Protein AF-A0A430Q3S4-F1 (afdb_monomer_lite)

Structure (mmCIF, N/CA/C/O backbone):
data_AF-A0A430Q3S4-F1
#
_entry.id   AF-A0A430Q3S4-F1
#
loop_
_atom_site.group_PDB
_atom_site.id
_atom_site.type_symbol
_atom_site.label_atom_id
_atom_site.label_alt_id
_atom_site.label_comp_id
_atom_site.label_asym_id
_atom_site.label_entity_id
_atom_site.label_seq_id
_atom_site.pdbx_PDB_ins_code
_atom_site.Cartn_x
_atom_site.Cartn_y
_atom_site.Cartn_z
_atom_site.occupancy
_atom_site.B_iso_or_equiv
_atom_site.auth_seq_id
_atom_site.auth_comp_id
_atom_site.auth_asym_id
_atom_site.auth_atom_id
_atom_site.pdbx_PDB_model_num
ATOM 1 N N . ASN A 1 1 ? -16.430 -3.315 -0.227 1.00 46.91 1 ASN A N 1
ATOM 2 C CA . ASN A 1 1 ? -14.957 -3.403 -0.331 1.00 46.91 1 ASN A CA 1
ATOM 3 C C . ASN A 1 1 ? -14.440 -2.055 -0.783 1.00 46.91 1 ASN A C 1
ATOM 5 O O . ASN A 1 1 ? -14.989 -1.536 -1.745 1.00 46.91 1 ASN A O 1
ATOM 9 N N . GLY A 1 2 ? -13.477 -1.470 -0.068 1.00 61.53 2 GLY A N 1
ATOM 10 C CA . GLY A 1 2 ? -12.826 -0.215 -0.458 1.00 61.53 2 GLY A CA 1
ATOM 11 C C . GLY A 1 2 ? -11.379 -0.474 -0.873 1.00 61.53 2 GLY A C 1
ATOM 12 O O . GLY A 1 2 ? -10.686 -1.265 -0.227 1.00 61.53 2 GLY A O 1
ATOM 13 N N . TYR A 1 3 ? -10.934 0.174 -1.946 1.00 69.00 3 TYR A N 1
ATOM 14 C CA . TYR A 1 3 ? -9.552 0.110 -2.416 1.00 69.00 3 TYR A CA 1
ATOM 15 C C . TYR A 1 3 ? -8.910 1.473 -2.218 1.00 69.00 3 TYR A C 1
ATOM 17 O O . TYR A 1 3 ? -9.480 2.479 -2.635 1.00 69.00 3 TYR A O 1
ATOM 25 N N . ILE A 1 4 ? -7.732 1.498 -1.599 1.00 70.56 4 ILE A N 1
ATO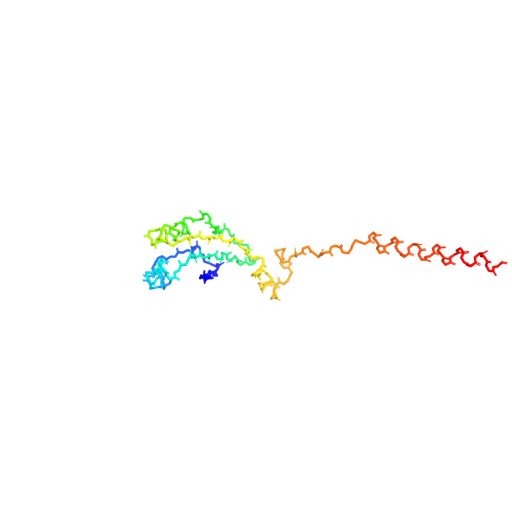M 26 C CA . ILE A 1 4 ? -6.929 2.715 -1.500 1.00 70.56 4 ILE A CA 1
ATOM 27 C C . ILE A 1 4 ? -5.632 2.469 -2.244 1.00 70.56 4 ILE A C 1
ATOM 29 O O . ILE A 1 4 ? -4.915 1.494 -1.993 1.00 70.56 4 ILE A O 1
ATOM 33 N N . LEU A 1 5 ? -5.368 3.369 -3.179 1.00 65.81 5 LEU A N 1
ATOM 34 C CA . LEU A 1 5 ? -4.165 3.372 -3.976 1.00 65.81 5 LEU A CA 1
ATOM 35 C C . LEU A 1 5 ? -3.189 4.378 -3.386 1.00 65.81 5 LEU A C 1
ATOM 37 O O . LEU A 1 5 ? -3.521 5.556 -3.269 1.00 65.81 5 LEU A O 1
ATOM 41 N N . PHE A 1 6 ? -1.977 3.933 -3.075 1.00 60.69 6 PHE A N 1
ATOM 42 C CA . PHE A 1 6 ? -0.894 4.851 -2.769 1.00 60.69 6 PHE A CA 1
ATOM 43 C C . PHE A 1 6 ? 0.214 4.716 -3.809 1.00 60.69 6 PHE A C 1
ATOM 45 O O . PHE A 1 6 ? 0.718 3.622 -4.058 1.00 60.69 6 PHE A O 1
ATOM 52 N N . ASN A 1 7 ? 0.588 5.842 -4.413 1.00 52.09 7 ASN A N 1
ATOM 53 C CA . ASN A 1 7 ? 1.708 5.927 -5.340 1.00 52.09 7 ASN A CA 1
ATOM 54 C C . ASN A 1 7 ? 2.976 6.308 -4.563 1.00 52.09 7 ASN A C 1
ATOM 56 O O . ASN A 1 7 ? 3.037 7.406 -4.003 1.00 52.09 7 ASN A O 1
ATOM 60 N N . TYR A 1 8 ? 3.966 5.413 -4.520 1.00 54.00 8 TYR A N 1
ATOM 61 C CA . TYR A 1 8 ? 5.189 5.623 -3.755 1.00 54.00 8 TYR A CA 1
ATOM 62 C C . TYR A 1 8 ? 6.402 5.956 -4.622 1.00 54.00 8 TYR A C 1
ATOM 64 O O . TYR A 1 8 ? 7.141 5.088 -5.084 1.00 54.00 8 TYR A O 1
ATOM 72 N N . SER A 1 9 ? 6.632 7.267 -4.718 1.00 50.50 9 SER A N 1
ATOM 73 C CA . SER A 1 9 ? 7.935 7.901 -4.971 1.00 50.50 9 SER A CA 1
ATOM 74 C C . SER A 1 9 ? 8.413 8.745 -3.767 1.00 50.50 9 SER A C 1
ATOM 76 O O . SER A 1 9 ? 9.315 9.559 -3.914 1.00 50.50 9 SER A O 1
ATOM 78 N N . ILE A 1 10 ? 7.797 8.614 -2.578 1.00 52.25 10 ILE A N 1
ATOM 79 C CA . ILE A 1 10 ? 8.061 9.445 -1.377 1.00 52.25 10 ILE A CA 1
ATOM 80 C C . ILE A 1 10 ? 8.334 8.546 -0.158 1.00 52.25 10 ILE A C 1
ATOM 82 O O . ILE A 1 10 ? 7.723 7.502 -0.021 1.00 52.25 10 ILE A O 1
ATOM 86 N N . CYS A 1 11 ? 9.202 8.939 0.776 1.00 61.19 11 CYS A N 1
ATOM 87 C CA . CYS A 1 11 ? 9.708 8.074 1.854 1.00 61.19 11 CYS A CA 1
ATOM 88 C C . CYS A 1 11 ? 8.684 7.437 2.836 1.00 61.19 11 CYS A C 1
ATOM 90 O O . CYS A 1 11 ? 9.101 6.601 3.629 1.00 61.19 11 CYS A O 1
ATOM 92 N N . ILE A 1 12 ? 7.388 7.796 2.867 1.00 73.38 12 ILE A N 1
ATOM 93 C CA . ILE A 1 12 ? 6.460 7.351 3.938 1.00 73.38 12 ILE A CA 1
ATOM 94 C C . ILE A 1 12 ? 5.091 6.882 3.414 1.00 73.38 12 ILE A C 1
ATOM 96 O O . ILE A 1 12 ? 4.285 7.728 3.034 1.00 73.38 12 ILE A O 1
ATOM 100 N N . ALA A 1 13 ? 4.834 5.567 3.569 1.00 81.12 13 ALA A N 1
ATOM 101 C CA . ALA A 1 13 ? 3.619 4.743 3.364 1.00 81.12 13 ALA A CA 1
ATOM 102 C C . ALA A 1 13 ? 2.226 5.356 3.615 1.00 81.12 13 ALA A C 1
ATOM 104 O O . ALA A 1 13 ? 1.235 5.176 2.897 1.00 81.12 13 ALA A O 1
ATOM 105 N N . PHE A 1 14 ? 2.153 6.070 4.722 1.00 87.50 14 PHE A N 1
ATOM 106 C CA . PHE A 1 14 ? 0.943 6.656 5.254 1.00 87.50 14 PHE A CA 1
ATOM 107 C C . PHE A 1 14 ? 1.354 7.805 6.162 1.00 87.50 14 PHE A C 1
ATOM 109 O O . PHE A 1 14 ? 2.216 7.651 7.025 1.00 87.50 14 PHE A O 1
ATOM 116 N N . TYR A 1 15 ? 0.724 8.963 5.983 1.00 88.44 15 TYR A N 1
ATOM 117 C CA . TYR A 1 15 ? 0.968 10.115 6.835 1.00 88.44 15 TYR A CA 1
ATOM 118 C C . TYR A 1 15 ? -0.358 10.680 7.323 1.00 88.44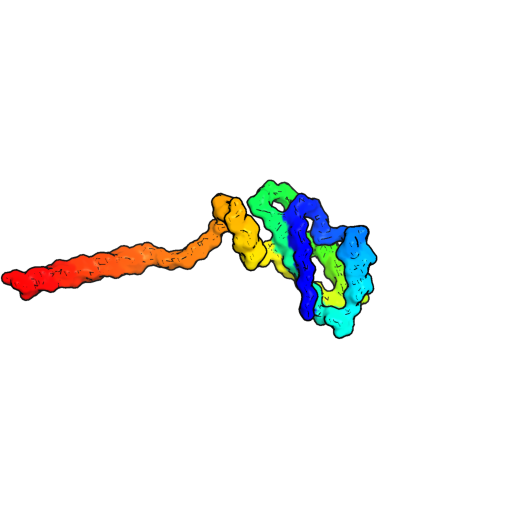 15 TYR A C 1
ATOM 120 O O . TYR A 1 15 ? -1.154 11.191 6.534 1.00 88.44 15 TYR A O 1
ATOM 128 N N . ALA A 1 16 ? -0.587 10.584 8.634 1.00 86.56 16 ALA A N 1
ATOM 129 C CA . ALA A 1 16 ? -1.872 10.890 9.262 1.00 86.56 16 ALA A CA 1
ATOM 130 C C . ALA A 1 16 ? -2.352 12.334 9.027 1.00 86.56 16 ALA A C 1
ATOM 132 O O . ALA A 1 16 ? -3.546 12.598 9.096 1.00 86.56 16 ALA A O 1
ATOM 133 N N . VAL A 1 17 ? -1.436 13.262 8.735 1.00 90.44 17 VAL A N 1
ATOM 134 C CA . VAL A 1 17 ? -1.746 14.684 8.520 1.00 90.44 17 VAL A CA 1
ATOM 135 C C . VAL A 1 17 ? -2.231 14.970 7.089 1.00 90.44 17 VAL A C 1
ATOM 137 O O . VAL A 1 17 ? -2.849 16.008 6.851 1.00 90.44 17 VAL A O 1
ATOM 140 N N . ARG A 1 18 ? -1.996 14.066 6.123 1.00 88.69 18 ARG A N 1
ATOM 141 C CA . ARG A 1 18 ? -2.480 14.225 4.735 1.00 88.69 18 ARG A CA 1
ATOM 142 C C . ARG A 1 18 ? -3.978 13.958 4.631 1.00 88.69 18 ARG A C 1
ATOM 144 O O . ARG A 1 18 ? -4.553 13.330 5.511 1.00 88.69 18 ARG A O 1
ATOM 151 N N . THR A 1 19 ? -4.584 14.380 3.520 1.00 91.19 19 THR A N 1
ATOM 152 C CA . THR A 1 19 ? -6.027 14.276 3.236 1.00 91.19 19 THR A CA 1
ATOM 153 C C . THR A 1 19 ? -6.617 12.920 3.604 1.00 91.19 19 THR A C 1
ATOM 155 O O . THR A 1 19 ? -7.568 12.875 4.380 1.00 91.19 19 THR A O 1
ATOM 158 N N . PHE A 1 20 ? -5.999 11.823 3.153 1.00 90.50 20 PHE A N 1
ATOM 159 C CA . PHE A 1 20 ? -6.474 10.487 3.495 1.00 90.50 20 PHE A CA 1
ATOM 160 C C . PHE A 1 20 ? -6.504 10.258 5.015 1.00 90.50 20 PHE A C 1
ATOM 162 O O . PHE A 1 20 ? -7.528 9.875 5.560 1.00 90.50 20 PHE A O 1
ATOM 169 N N . GLY A 1 21 ? -5.411 10.539 5.728 1.00 90.56 21 GLY A N 1
ATOM 170 C CA . GLY A 1 21 ? -5.335 10.315 7.174 1.00 90.56 21 GLY A CA 1
ATOM 171 C C . GLY A 1 21 ? -6.181 11.279 8.013 1.00 90.56 21 GLY A C 1
ATOM 172 O O . GLY A 1 21 ? -6.718 10.871 9.041 1.00 90.56 21 GLY A O 1
ATOM 173 N N . LYS A 1 22 ? -6.303 12.539 7.579 1.00 92.38 22 LYS A N 1
ATOM 174 C CA . LYS A 1 22 ? -6.940 13.622 8.339 1.00 92.38 22 LYS A CA 1
ATOM 175 C C . LYS A 1 22 ? -8.438 13.744 8.069 1.00 92.38 22 LYS A C 1
ATOM 177 O O . LYS A 1 22 ? -9.180 14.084 8.982 1.00 92.38 22 LYS A O 1
ATOM 182 N N . ILE A 1 23 ? -8.862 13.523 6.826 1.00 92.62 23 ILE A N 1
ATOM 183 C CA . ILE A 1 23 ? -10.225 13.811 6.363 1.00 92.62 23 ILE A CA 1
ATOM 184 C C . ILE A 1 23 ? -10.958 12.527 5.988 1.00 92.62 23 ILE A C 1
ATOM 186 O O . ILE A 1 23 ? -12.058 12.302 6.473 1.00 92.62 23 ILE A O 1
ATOM 190 N N . GLU A 1 24 ? -10.368 11.665 5.160 1.00 90.38 24 GLU A N 1
ATOM 191 C CA . GLU A 1 24 ? -11.089 10.506 4.608 1.00 90.38 24 GLU A CA 1
ATOM 192 C C . GLU A 1 24 ? -11.181 9.346 5.606 1.00 90.38 24 GLU A C 1
ATOM 194 O O . GLU A 1 24 ? -12.254 8.784 5.811 1.00 90.38 24 GLU A O 1
ATOM 199 N N . LEU A 1 25 ? -10.069 9.011 6.266 1.00 90.12 25 LEU A N 1
ATOM 200 C CA . LEU A 1 25 ? -9.955 7.888 7.196 1.00 90.12 25 LEU A CA 1
ATOM 201 C C . LEU A 1 25 ? -10.943 7.986 8.376 1.00 90.12 25 LEU A C 1
ATOM 203 O O . LEU A 1 25 ? -11.590 6.977 8.649 1.00 90.12 25 LEU A O 1
ATOM 207 N N . PRO A 1 26 ? -11.146 9.147 9.039 1.00 89.69 26 PRO A N 1
ATOM 208 C CA . PRO A 1 26 ? -12.148 9.275 10.106 1.00 89.69 26 PRO A CA 1
ATOM 209 C C . PRO A 1 26 ? -13.602 9.134 9.636 1.00 89.69 26 PRO A C 1
ATOM 211 O O . PRO A 1 26 ? -14.480 8.843 10.443 1.00 89.69 26 PRO A O 1
ATOM 214 N N . LEU A 1 27 ? -13.876 9.352 8.345 1.00 89.06 27 LEU A N 1
ATOM 215 C CA . LEU A 1 27 ? -15.218 9.215 7.771 1.00 89.06 27 LEU A CA 1
ATOM 216 C C . LEU A 1 27 ? -15.552 7.759 7.411 1.00 89.06 27 LEU A C 1
ATOM 218 O O . LEU A 1 27 ? -16.711 7.440 7.120 1.00 89.06 27 LEU A O 1
ATOM 222 N N . LEU A 1 28 ? -14.563 6.861 7.448 1.00 86.19 28 LEU A N 1
ATOM 223 C CA . LEU A 1 28 ? -14.783 5.432 7.274 1.00 86.19 28 LEU A CA 1
ATOM 224 C C . LEU A 1 28 ? -15.432 4.858 8.536 1.00 86.19 28 LEU A C 1
ATOM 226 O O . LEU A 1 28 ? -14.881 4.920 9.628 1.00 86.19 28 LEU A O 1
ATOM 230 N N . SER A 1 29 ? -16.602 4.243 8.381 1.00 76.12 29 SER A N 1
ATOM 231 C CA . SER A 1 29 ? -17.291 3.561 9.480 1.00 76.12 29 SER A CA 1
ATOM 232 C C . SER A 1 29 ? -17.349 2.055 9.227 1.00 76.12 29 SER A C 1
ATOM 234 O O . SER A 1 29 ? -17.846 1.646 8.171 1.00 76.12 29 SER A O 1
ATOM 236 N N . GLY A 1 30 ? -16.956 1.252 10.222 1.00 65.25 30 GLY A N 1
ATOM 237 C CA . GLY A 1 30 ? -17.010 -0.219 10.215 1.00 65.25 30 GLY A CA 1
ATOM 238 C C . GLY A 1 30 ? -18.268 -0.851 9.593 1.00 65.25 30 GLY A C 1
ATOM 239 O O . GLY A 1 30 ? -18.121 -1.678 8.696 1.00 65.25 30 GLY A O 1
ATOM 240 N N . PRO A 1 31 ? -19.508 -0.434 9.930 1.00 73.44 31 PRO A N 1
ATOM 241 C CA . PRO A 1 31 ? -20.708 -1.067 9.364 1.00 73.44 31 PRO A CA 1
ATOM 242 C C . PRO A 1 31 ? -20.885 -0.849 7.851 1.00 73.44 31 PRO A C 1
ATOM 244 O O . PRO A 1 31 ? -21.579 -1.622 7.194 1.00 73.44 31 PRO A O 1
ATOM 247 N N . ARG A 1 32 ? -20.247 0.177 7.273 1.00 80.38 32 ARG A N 1
ATOM 248 C CA . ARG A 1 32 ? -20.286 0.465 5.826 1.00 80.38 32 ARG A CA 1
ATOM 249 C C . ARG A 1 32 ? -19.061 -0.078 5.086 1.00 80.38 32 ARG A C 1
ATOM 251 O O . ARG A 1 32 ? -19.123 -0.314 3.880 1.00 80.38 32 ARG A O 1
ATOM 258 N N . VAL A 1 33 ? -17.953 -0.306 5.792 1.00 87.75 33 VAL A N 1
ATOM 259 C CA . VAL A 1 33 ? -16.664 -0.698 5.211 1.00 87.75 33 VAL A CA 1
ATOM 260 C C . VAL A 1 33 ? -16.231 -2.056 5.758 1.00 87.75 33 VAL A C 1
ATOM 262 O O . VAL A 1 33 ? -15.658 -2.156 6.833 1.00 87.75 33 VAL A O 1
ATOM 265 N N . ARG A 1 34 ? -16.458 -3.111 4.965 1.00 88.44 34 ARG A N 1
ATOM 266 C CA . ARG A 1 34 ? -16.135 -4.500 5.347 1.00 88.44 34 ARG A CA 1
ATOM 267 C C . ARG A 1 34 ? -14.639 -4.801 5.460 1.00 88.44 34 ARG A C 1
ATOM 269 O O . ARG A 1 34 ? -14.262 -5.694 6.202 1.00 88.44 34 ARG A O 1
ATOM 276 N N . GLN A 1 35 ? -13.810 -4.122 4.670 1.00 92.31 35 GLN A N 1
ATOM 277 C CA . GLN A 1 35 ? -12.356 -4.275 4.647 1.00 92.31 35 GLN A CA 1
ATOM 278 C C . GLN A 1 35 ? -11.747 -3.136 3.829 1.00 92.31 35 GLN A C 1
ATOM 280 O O . GLN A 1 35 ? -12.312 -2.728 2.803 1.00 92.31 35 GLN A O 1
ATOM 285 N N . ILE A 1 36 ? -10.570 -2.687 4.250 1.00 93.25 36 ILE A N 1
ATOM 286 C CA . ILE A 1 36 ? -9.693 -1.811 3.483 1.00 93.25 36 ILE A CA 1
ATOM 287 C C . ILE A 1 36 ? -8.500 -2.616 2.978 1.00 93.25 36 ILE A C 1
ATOM 289 O O . ILE A 1 36 ? -7.789 -3.248 3.758 1.00 93.25 36 ILE A O 1
ATOM 293 N N . THR A 1 37 ? -8.290 -2.585 1.659 1.00 95.06 37 THR A N 1
ATOM 294 C CA . THR A 1 37 ? -7.098 -3.157 1.022 1.00 95.06 37 THR A CA 1
ATOM 295 C C . THR A 1 37 ? -6.205 -2.042 0.493 1.00 95.06 37 THR A C 1
ATOM 297 O O . THR A 1 37 ? -6.613 -1.282 -0.388 1.00 95.06 37 THR A O 1
ATOM 300 N N . VAL A 1 38 ? -4.983 -1.976 1.013 1.00 93.75 38 VAL A N 1
ATOM 301 C CA . VAL A 1 38 ? -3.907 -1.117 0.525 1.00 93.75 38 VAL A CA 1
ATOM 302 C C . VAL A 1 38 ? -3.100 -1.863 -0.523 1.00 93.75 38 VAL A C 1
ATOM 304 O O . VAL A 1 38 ? -2.649 -2.984 -0.297 1.00 93.75 38 VAL A O 1
ATOM 307 N N . LYS A 1 39 ? -2.916 -1.229 -1.677 1.00 92.50 39 LYS A N 1
ATOM 308 C CA . LYS A 1 39 ? -2.017 -1.698 -2.731 1.00 92.50 39 LYS A CA 1
ATOM 309 C C . LYS A 1 39 ? -0.798 -0.784 -2.745 1.00 92.50 39 LYS A C 1
ATOM 311 O O . LYS A 1 39 ? -0.918 0.368 -3.164 1.00 92.50 39 LYS A O 1
ATOM 316 N N . LEU A 1 40 ? 0.328 -1.273 -2.227 1.00 90.69 40 LEU A N 1
ATOM 317 C CA . LEU A 1 40 ? 1.569 -0.511 -2.147 1.00 90.69 40 LEU A CA 1
ATOM 318 C C . LEU A 1 40 ? 2.326 -0.644 -3.468 1.00 90.69 40 LEU A C 1
ATOM 320 O O . LEU A 1 40 ? 2.740 -1.741 -3.834 1.00 90.69 40 LEU A O 1
ATOM 324 N N . ILE A 1 41 ? 2.461 0.462 -4.199 1.00 89.00 41 ILE A N 1
ATOM 325 C CA . ILE A 1 41 ? 3.066 0.475 -5.534 1.00 89.00 41 ILE A CA 1
ATOM 326 C C . ILE A 1 41 ? 4.377 1.236 -5.487 1.00 89.00 41 ILE A C 1
ATOM 328 O O . ILE A 1 41 ? 4.385 2.446 -5.247 1.00 89.00 41 ILE A O 1
ATOM 332 N N . HIS A 1 42 ? 5.465 0.542 -5.790 1.00 87.50 42 HIS A N 1
ATOM 333 C CA . HIS A 1 42 ? 6.782 1.144 -5.920 1.00 87.50 42 HIS A CA 1
ATOM 334 C C . HIS A 1 42 ? 7.042 1.579 -7.352 1.00 87.50 42 HIS A C 1
ATOM 336 O O . HIS A 1 42 ? 6.675 0.890 -8.303 1.00 87.50 42 HIS A O 1
ATOM 342 N N . SER A 1 43 ? 7.738 2.700 -7.515 1.00 85.19 43 SER A N 1
ATOM 343 C CA . SER A 1 43 ? 8.320 3.062 -8.806 1.00 85.19 43 SER A CA 1
ATOM 344 C C . SER A 1 43 ? 9.211 1.939 -9.367 1.00 85.19 43 SER A C 1
ATOM 346 O O . SER A 1 43 ? 9.778 1.119 -8.636 1.00 85.19 43 SER A O 1
ATOM 348 N N . LEU A 1 44 ? 9.356 1.932 -10.693 1.00 85.44 44 LEU A N 1
ATOM 349 C CA . LEU A 1 44 ? 10.294 1.070 -11.416 1.00 85.44 44 LEU A CA 1
ATOM 350 C C . LEU A 1 44 ? 11.755 1.536 -11.285 1.00 85.44 44 LEU A C 1
ATOM 352 O O . LEU A 1 44 ? 12.654 0.873 -11.800 1.00 85.44 44 LEU A O 1
ATOM 356 N N . GLU A 1 45 ? 11.990 2.679 -10.644 1.00 81.81 45 GLU A N 1
ATOM 357 C CA . GLU A 1 45 ? 13.320 3.165 -10.281 1.00 81.81 45 GLU A CA 1
ATOM 358 C C . GLU A 1 45 ? 13.822 2.500 -8.993 1.00 81.81 45 GLU A C 1
ATOM 360 O O . GLU A 1 45 ? 13.047 2.139 -8.100 1.00 81.81 45 GLU A O 1
ATOM 365 N N . ASP A 1 46 ? 15.139 2.326 -8.904 1.00 65.19 46 ASP A N 1
ATOM 366 C CA . ASP A 1 46 ? 15.777 1.744 -7.732 1.00 65.19 46 ASP A CA 1
ATOM 367 C C . ASP A 1 46 ? 16.044 2.838 -6.700 1.00 65.19 46 ASP A C 1
ATOM 369 O O . ASP A 1 46 ? 16.960 3.646 -6.831 1.00 65.19 46 ASP A O 1
ATOM 373 N N . PHE A 1 47 ? 15.205 2.862 -5.668 1.00 67.31 47 PHE A N 1
ATOM 374 C CA . PHE A 1 47 ? 15.381 3.724 -4.508 1.00 67.31 47 PHE A CA 1
ATOM 375 C C . PHE A 1 47 ? 16.018 2.950 -3.357 1.00 67.31 47 PHE A C 1
ATOM 377 O O . PHE A 1 47 ? 15.647 1.810 -3.075 1.00 67.31 47 PHE A O 1
ATOM 384 N N . THR A 1 48 ? 16.937 3.606 -2.650 1.00 66.19 48 THR A N 1
ATOM 385 C CA . THR A 1 48 ? 17.621 3.088 -1.454 1.00 66.19 48 THR A CA 1
ATOM 386 C C . THR A 1 48 ? 16.679 2.877 -0.273 1.00 66.19 48 THR A C 1
ATOM 388 O O . THR A 1 48 ? 16.969 2.068 0.602 1.00 66.19 48 THR A O 1
ATOM 391 N N . TYR A 1 49 ? 15.549 3.588 -0.238 1.00 69.06 49 TYR A N 1
ATOM 392 C CA . TYR A 1 49 ? 14.554 3.460 0.819 1.00 69.06 49 TYR A CA 1
ATOM 393 C C . TYR A 1 49 ? 13.214 3.025 0.238 1.00 69.06 49 TYR A C 1
ATOM 395 O O . TYR A 1 49 ? 12.549 3.780 -0.474 1.00 69.06 49 TYR A O 1
ATOM 403 N N . ARG A 1 50 ? 12.823 1.790 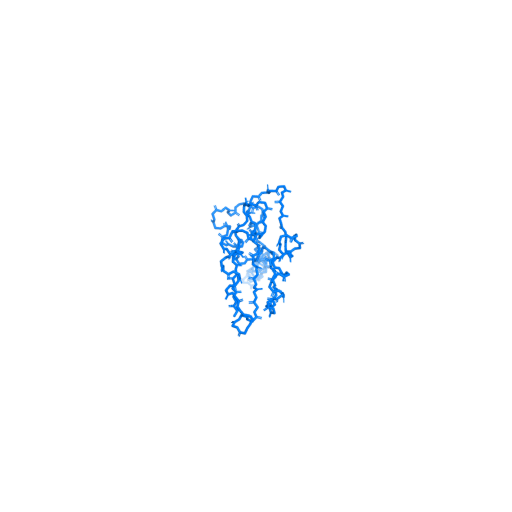0.553 1.00 79.94 50 ARG A N 1
ATOM 404 C CA . ARG A 1 50 ? 11.587 1.170 0.086 1.00 79.94 50 ARG A CA 1
ATOM 405 C C . ARG A 1 50 ? 10.734 0.810 1.292 1.00 79.94 50 ARG A C 1
ATOM 407 O O . ARG A 1 50 ? 11.162 0.038 2.145 1.00 79.94 50 ARG A O 1
ATOM 414 N N . GLN A 1 51 ? 9.547 1.400 1.370 1.00 85.69 51 GLN A N 1
ATOM 415 C CA . GLN A 1 51 ? 8.536 0.950 2.320 1.00 85.69 51 GLN A CA 1
ATOM 416 C C . GLN A 1 51 ? 8.014 -0.419 1.859 1.00 85.69 51 GLN A C 1
ATOM 418 O O . GLN A 1 51 ? 8.095 -0.771 0.694 1.00 85.69 51 GLN A O 1
ATOM 423 N N . THR A 1 52 ? 7.489 -1.206 2.771 1.00 90.56 52 THR A N 1
ATOM 424 C CA . THR A 1 52 ? 6.825 -2.487 2.507 1.00 90.56 52 THR A CA 1
ATOM 425 C C . THR A 1 52 ? 5.520 -2.486 3.279 1.00 90.56 52 THR A C 1
ATOM 427 O O . THR A 1 52 ? 5.325 -1.633 4.153 1.00 90.56 52 THR A O 1
ATOM 430 N N . CYS A 1 53 ? 4.641 -3.452 3.038 1.00 92.50 53 CYS A N 1
ATOM 431 C CA . CYS A 1 53 ? 3.438 -3.634 3.850 1.00 92.50 53 CYS A CA 1
ATOM 432 C C . CYS A 1 53 ? 3.717 -3.763 5.359 1.00 92.50 53 CYS A C 1
ATOM 434 O O . CYS A 1 53 ? 2.841 -3.475 6.174 1.00 92.50 53 CYS A O 1
ATOM 436 N N . GLU A 1 54 ? 4.940 -4.139 5.735 1.00 93.50 54 GLU A N 1
ATOM 437 C CA . GLU A 1 54 ? 5.396 -4.267 7.122 1.00 93.50 54 GLU A CA 1
ATOM 438 C C . GLU A 1 54 ? 5.987 -2.971 7.693 1.00 93.50 54 GLU A C 1
ATOM 440 O O . GLU A 1 54 ? 6.303 -2.901 8.880 1.00 93.50 54 GLU A O 1
ATOM 445 N N . SER A 1 55 ? 6.129 -1.922 6.881 1.00 92.50 55 SER A N 1
ATOM 446 C CA . SER A 1 55 ? 6.672 -0.643 7.328 1.00 92.50 55 SER A CA 1
ATOM 447 C C . SER A 1 55 ? 5.798 0.019 8.387 1.00 92.50 55 SER A C 1
ATOM 449 O O . SER A 1 55 ? 4.569 0.011 8.316 1.00 92.50 55 SER A O 1
ATOM 451 N N . TRP A 1 56 ? 6.455 0.680 9.342 1.00 92.75 56 TRP A N 1
ATOM 452 C CA . TRP A 1 56 ? 5.815 1.302 10.503 1.00 92.75 56 TRP A CA 1
ATOM 453 C C . TRP A 1 56 ? 4.631 2.208 10.150 1.00 92.75 56 TRP A C 1
ATOM 455 O O . TRP A 1 56 ? 3.599 2.174 10.812 1.00 92.75 56 TRP A O 1
ATOM 465 N N . SER A 1 57 ? 4.740 2.997 9.082 1.00 92.31 57 SER A N 1
ATOM 466 C CA . SER A 1 57 ? 3.662 3.897 8.662 1.00 92.31 57 SER A CA 1
ATOM 467 C C . SER A 1 57 ? 2.386 3.137 8.253 1.00 92.31 57 SER A C 1
ATOM 469 O O . SER A 1 57 ? 1.283 3.553 8.602 1.00 92.31 57 SER A O 1
ATOM 471 N N . LEU A 1 58 ? 2.506 1.980 7.593 1.00 93.88 58 LEU A N 1
ATOM 472 C CA . LEU A 1 58 ? 1.363 1.134 7.244 1.00 93.88 58 LEU A CA 1
ATOM 473 C C . LEU A 1 58 ? 0.835 0.356 8.450 1.00 93.88 58 LEU A C 1
ATOM 475 O O . LEU A 1 58 ? -0.376 0.173 8.561 1.00 93.88 58 LEU A O 1
ATOM 479 N N . GLN A 1 59 ? 1.697 0.006 9.407 1.00 95.38 59 GLN A N 1
ATOM 480 C CA . GLN A 1 59 ? 1.248 -0.508 10.704 1.00 95.38 59 GLN A CA 1
ATOM 481 C C . GLN A 1 59 ? 0.428 0.542 11.473 1.00 95.38 59 GLN A C 1
ATOM 483 O O . GLN A 1 59 ? -0.598 0.212 12.067 1.00 95.38 59 GLN A O 1
ATOM 488 N N . GLN A 1 60 ? 0.800 1.827 11.415 1.00 95.00 60 GLN A N 1
ATOM 489 C CA . GLN A 1 60 ? -0.021 2.893 12.002 1.00 95.00 60 GLN A CA 1
ATOM 490 C C . GLN A 1 60 ? -1.407 2.983 11.361 1.00 95.00 60 GLN A C 1
ATOM 492 O O . GLN A 1 60 ? -2.401 3.175 12.066 1.00 95.00 60 GLN A O 1
ATOM 497 N N . LEU A 1 61 ? -1.483 2.854 10.034 1.00 94.12 61 LEU A N 1
ATOM 498 C CA . LEU A 1 61 ? -2.759 2.816 9.325 1.00 94.12 61 LEU A CA 1
ATOM 499 C C . LEU A 1 61 ? -3.589 1.601 9.753 1.00 94.12 61 LEU A C 1
ATOM 501 O O . LEU A 1 61 ? -4.768 1.755 10.074 1.00 94.12 61 LEU A O 1
ATOM 505 N N . ALA A 1 62 ? -2.972 0.419 9.814 1.00 95.38 62 ALA A N 1
ATOM 506 C CA . ALA A 1 62 ? -3.621 -0.804 10.272 1.00 95.38 62 ALA A CA 1
ATOM 507 C C . ALA A 1 62 ? -4.216 -0.628 11.676 1.00 95.38 62 ALA A C 1
ATOM 509 O O . ALA A 1 62 ? -5.382 -0.949 11.890 1.00 95.38 62 ALA A O 1
ATOM 510 N N . ASN A 1 63 ? -3.468 -0.019 12.599 1.00 95.00 63 ASN A N 1
ATOM 511 C CA . ASN A 1 63 ? -3.931 0.246 13.962 1.00 95.00 63 ASN A CA 1
ATOM 512 C C . ASN A 1 63 ? -5.144 1.190 14.000 1.00 95.00 63 ASN A C 1
ATOM 514 O O . ASN A 1 63 ? -6.100 0.926 14.727 1.00 95.00 63 ASN A O 1
ATOM 518 N N . LYS A 1 64 ? -5.146 2.259 13.191 1.00 92.81 64 LYS A N 1
ATOM 519 C CA . LYS A 1 64 ? -6.279 3.203 13.096 1.00 92.81 64 LYS A CA 1
ATOM 520 C C . LYS A 1 64 ? -7.537 2.573 12.489 1.00 92.81 64 LYS A C 1
ATOM 522 O O . LYS A 1 64 ? -8.658 2.902 12.877 1.00 92.81 64 LYS A O 1
ATOM 527 N N . LEU A 1 65 ? -7.365 1.681 11.519 1.00 93.25 65 LEU A N 1
ATOM 528 C CA . LEU A 1 65 ? -8.477 0.935 10.929 1.00 93.25 65 LEU A CA 1
ATOM 529 C C . LEU A 1 65 ? -9.017 -0.106 11.913 1.00 93.25 65 LEU A C 1
ATOM 531 O O . LEU A 1 65 ? -10.230 -0.205 12.089 1.00 93.25 65 LEU A O 1
ATOM 535 N N . ASN A 1 66 ? -8.126 -0.797 12.627 1.00 92.88 66 ASN A N 1
ATOM 536 C CA . ASN A 1 66 ? -8.495 -1.787 13.631 1.00 92.88 66 ASN A CA 1
ATOM 537 C C . ASN A 1 66 ? -9.259 -1.158 14.808 1.00 92.88 66 ASN A C 1
ATOM 539 O O . ASN A 1 66 ? -10.286 -1.690 15.215 1.00 92.88 66 ASN A O 1
ATOM 543 N N . SER A 1 67 ? -8.853 0.029 15.286 1.00 91.62 67 SER A N 1
ATOM 544 C CA . SER A 1 67 ? -9.614 0.768 16.314 1.00 91.62 67 SER A CA 1
ATOM 545 C C . SER A 1 67 ? -11.024 1.160 15.857 1.00 91.62 67 SER A C 1
ATOM 547 O O . SER A 1 67 ? -11.896 1.421 16.679 1.00 91.62 67 SER A O 1
ATOM 549 N N . SER A 1 68 ? -11.253 1.191 14.543 1.00 89.62 68 SER A N 1
ATOM 550 C CA . SER A 1 68 ? -12.548 1.480 13.919 1.00 89.62 68 SER A CA 1
ATOM 551 C C . SER A 1 68 ? -13.299 0.207 13.500 1.00 89.62 68 SER A C 1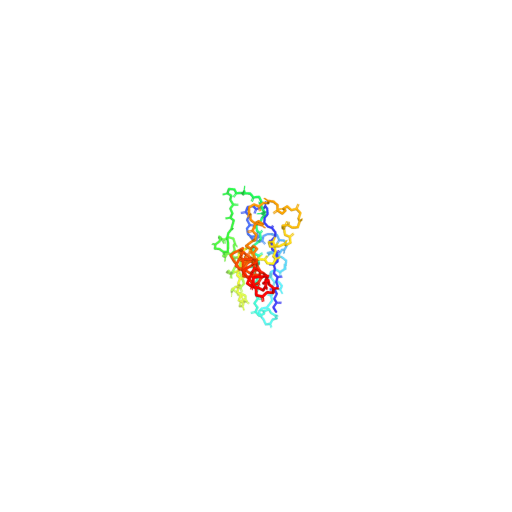
ATOM 553 O O . SER A 1 68 ? -14.309 0.299 12.801 1.00 89.62 68 SER A O 1
ATOM 555 N N . HIS A 1 69 ? -12.821 -0.973 13.919 1.00 91.69 69 HIS A N 1
ATOM 556 C CA . HIS A 1 69 ? -13.345 -2.295 13.551 1.00 91.69 69 HIS A CA 1
ATOM 557 C C . HIS A 1 69 ? -13.375 -2.542 12.035 1.00 91.69 69 HIS A C 1
ATOM 559 O O . HIS A 1 69 ? -14.252 -3.236 11.520 1.00 91.69 69 HIS A O 1
ATOM 565 N N . ILE A 1 70 ? -12.422 -1.960 11.303 1.00 93.06 70 ILE A N 1
ATOM 566 C CA . ILE A 1 70 ? -12.271 -2.146 9.862 1.00 93.06 70 ILE A CA 1
ATOM 567 C C . ILE A 1 70 ? -11.080 -3.082 9.617 1.00 93.06 70 ILE A C 1
ATOM 569 O O . ILE A 1 70 ? -9.941 -2.702 9.898 1.00 93.06 70 ILE A O 1
ATOM 573 N N . PRO A 1 71 ? -11.301 -4.282 9.054 1.00 93.69 71 PRO A N 1
ATOM 574 C CA . PRO A 1 71 ? -10.221 -5.180 8.670 1.00 93.69 71 PRO A CA 1
ATOM 575 C C . PRO A 1 71 ? -9.256 -4.530 7.674 1.00 93.69 71 PRO A C 1
ATOM 577 O O . PRO A 1 71 ? -9.677 -3.889 6.705 1.00 93.69 71 PRO A O 1
ATOM 580 N N . PHE A 1 72 ? -7.960 -4.742 7.886 1.00 94.56 72 PHE A N 1
ATOM 581 C CA . PHE A 1 72 ? -6.886 -4.223 7.043 1.00 94.56 72 PHE A CA 1
ATOM 582 C C . PHE A 1 72 ? -6.211 -5.350 6.259 1.00 94.56 72 PHE A C 1
ATOM 584 O O . PHE A 1 72 ? -5.941 -6.423 6.793 1.00 94.56 72 PHE A O 1
ATOM 591 N N . ARG A 1 73 ? -5.919 -5.098 4.983 1.00 95.88 73 ARG A N 1
ATOM 592 C CA . ARG A 1 73 ? -5.067 -5.939 4.138 1.00 95.88 73 ARG A CA 1
ATOM 593 C C . ARG A 1 73 ? -4.107 -5.051 3.365 1.00 95.88 73 ARG A C 1
ATOM 595 O O . ARG A 1 73 ? -4.511 -4.001 2.877 1.00 95.88 73 ARG A O 1
ATOM 602 N N . CYS A 1 74 ? -2.871 -5.497 3.199 1.00 94.94 74 CYS A N 1
ATOM 603 C CA . CYS A 1 74 ? -1.886 -4.834 2.356 1.00 94.94 74 CYS A CA 1
ATOM 604 C C . CYS A 1 74 ? -1.340 -5.811 1.308 1.00 94.94 74 CYS A C 1
ATOM 606 O O . CYS A 1 74 ? -1.245 -7.010 1.569 1.00 94.94 74 CYS A O 1
ATOM 608 N N . ILE A 1 75 ? -1.060 -5.307 0.108 1.00 94.81 75 ILE A N 1
ATOM 609 C CA . ILE A 1 75 ? -0.475 -6.053 -1.007 1.00 94.81 75 ILE A CA 1
ATOM 610 C C . ILE A 1 75 ? 0.697 -5.234 -1.547 1.00 94.81 75 ILE A C 1
ATOM 612 O O . ILE A 1 75 ? 0.484 -4.120 -2.030 1.00 94.81 75 ILE A O 1
ATOM 616 N N . ASP A 1 76 ? 1.900 -5.800 -1.475 1.00 91.25 76 ASP A N 1
ATOM 617 C CA . ASP A 1 76 ? 3.121 -5.221 -2.039 1.00 91.25 76 ASP A CA 1
ATOM 618 C C . ASP A 1 76 ? 3.219 -5.507 -3.543 1.00 91.25 76 ASP A C 1
ATOM 620 O O . ASP A 1 76 ? 3.091 -6.650 -3.981 1.00 91.25 76 ASP A O 1
ATOM 624 N N . ASP A 1 77 ? 3.433 -4.451 -4.331 1.00 88.75 77 ASP A N 1
ATOM 625 C CA . ASP A 1 77 ? 3.577 -4.447 -5.794 1.00 88.75 77 ASP A CA 1
ATOM 626 C C . ASP A 1 77 ? 2.645 -5.402 -6.547 1.00 88.75 77 ASP A C 1
ATOM 628 O O . ASP A 1 77 ? 3.123 -6.295 -7.266 1.00 88.75 77 ASP A O 1
ATOM 632 N N . PRO A 1 78 ? 1.321 -5.195 -6.423 1.00 90.75 78 PRO A N 1
ATOM 633 C CA . PRO A 1 78 ? 0.339 -5.991 -7.134 1.00 90.75 78 PRO A CA 1
ATOM 634 C C . PRO A 1 78 ? 0.646 -6.036 -8.633 1.00 90.75 78 PRO A C 1
ATOM 636 O O . PRO A 1 78 ? 0.898 -5.007 -9.273 1.00 90.75 78 PRO A O 1
ATOM 639 N N . LEU A 1 79 ? 0.622 -7.247 -9.191 1.00 89.12 79 LEU A N 1
ATOM 640 C CA . LEU A 1 79 ? 1.050 -7.524 -10.560 1.00 89.12 79 LEU A CA 1
ATOM 641 C C . LEU A 1 79 ? 0.279 -6.682 -11.586 1.00 89.12 79 LEU A C 1
ATOM 643 O O . LEU A 1 79 ? 0.860 -6.235 -12.576 1.00 89.12 79 LEU A O 1
ATOM 647 N N . GLU A 1 80 ? -1.004 -6.417 -11.340 1.00 87.75 80 GLU A N 1
ATOM 648 C CA . GLU A 1 80 ? -1.842 -5.601 -12.215 1.00 87.75 80 GLU A CA 1
ATOM 649 C C . GLU A 1 80 ? -1.316 -4.165 -12.365 1.00 87.75 80 GLU A C 1
ATOM 651 O O . GLU A 1 80 ? -1.362 -3.616 -13.460 1.00 87.75 80 GLU A O 1
ATOM 656 N N . PHE A 1 81 ? -0.731 -3.573 -11.317 1.00 89.56 81 PHE A N 1
ATOM 657 C CA . PHE A 1 81 ? -0.146 -2.228 -11.390 1.00 89.56 81 PHE A CA 1
ATOM 658 C C . PHE A 1 81 ? 1.225 -2.225 -12.046 1.00 89.56 81 PHE A C 1
ATOM 660 O O . PHE A 1 81 ? 1.550 -1.286 -12.772 1.00 89.56 81 PHE A O 1
ATOM 667 N N . ARG A 1 82 ? 1.989 -3.306 -11.874 1.00 87.94 82 ARG A N 1
ATOM 668 C CA . ARG A 1 82 ? 3.277 -3.470 -12.549 1.00 87.94 82 ARG A CA 1
ATOM 669 C C . ARG A 1 82 ? 3.120 -3.449 -14.065 1.00 87.94 82 ARG A C 1
ATOM 671 O O . ARG A 1 82 ? 3.873 -2.755 -14.739 1.00 87.94 82 ARG A O 1
ATOM 678 N N . HIS A 1 83 ? 2.102 -4.130 -14.595 1.00 89.81 83 HIS A N 1
ATOM 679 C CA . HIS A 1 83 ? 1.798 -4.092 -16.027 1.00 89.81 83 HIS A CA 1
ATOM 680 C C . HIS A 1 83 ? 1.554 -2.658 -16.519 1.00 89.81 83 HIS A C 1
ATOM 682 O O . HIS A 1 83 ? 2.143 -2.262 -17.521 1.00 89.81 83 HIS A O 1
ATOM 688 N N . TYR A 1 84 ? 0.776 -1.851 -15.786 1.00 90.62 84 TYR A N 1
ATOM 689 C CA . TYR A 1 84 ? 0.546 -0.444 -16.141 1.00 90.62 84 TYR A CA 1
ATOM 690 C C . TYR A 1 84 ? 1.821 0.406 -16.093 1.00 90.62 84 TYR A C 1
ATOM 692 O O . TYR A 1 84 ? 2.055 1.212 -16.993 1.00 90.62 84 TYR A O 1
ATOM 700 N N . GLN A 1 85 ? 2.665 0.228 -15.073 1.00 89.19 85 GLN A N 1
ATOM 701 C CA . GLN A 1 85 ? 3.926 0.970 -14.954 1.00 89.19 85 GLN A CA 1
ATOM 702 C C . GLN A 1 85 ? 4.885 0.660 -16.112 1.00 89.19 85 GLN A C 1
ATOM 704 O O . GLN A 1 85 ? 5.560 1.556 -16.617 1.00 89.19 85 GLN A O 1
ATOM 709 N N . CYS A 1 86 ? 4.897 -0.590 -16.573 1.00 91.19 86 CYS A N 1
ATOM 710 C CA . CYS A 1 86 ? 5.785 -1.066 -17.628 1.00 91.19 86 CYS A CA 1
ATOM 711 C C . CYS A 1 86 ? 5.399 -0.616 -19.044 1.00 91.19 86 CYS A C 1
ATOM 713 O O . CYS A 1 86 ? 6.218 -0.752 -19.947 1.00 91.19 86 CYS A O 1
ATOM 715 N N . ILE A 1 87 ? 4.211 -0.027 -19.252 1.00 90.31 87 ILE A N 1
ATOM 716 C CA . ILE A 1 87 ? 3.795 0.494 -20.570 1.00 90.31 87 ILE A CA 1
ATOM 717 C C . ILE A 1 87 ? 4.770 1.569 -21.066 1.00 90.31 87 ILE A C 1
ATOM 719 O O . ILE A 1 87 ? 5.121 1.598 -22.242 1.00 90.31 87 ILE A O 1
ATOM 723 N N . LYS A 1 88 ? 5.216 2.460 -20.172 1.00 85.56 88 LYS A N 1
ATOM 724 C CA . LYS A 1 88 ? 6.107 3.573 -20.538 1.00 85.56 88 LYS A CA 1
ATOM 725 C C . LYS A 1 88 ? 7.589 3.201 -20.513 1.00 85.56 88 LYS A C 1
ATOM 727 O O . LYS A 1 88 ? 8.382 3.847 -21.190 1.00 85.56 88 LYS A O 1
ATOM 732 N N . THR A 1 89 ? 7.976 2.198 -19.729 1.00 86.69 89 THR A N 1
ATOM 733 C CA . THR A 1 89 ? 9.382 1.819 -19.503 1.00 86.69 89 THR A CA 1
ATOM 734 C C . THR A 1 89 ? 9.576 0.295 -19.539 1.00 86.69 89 THR A C 1
ATOM 736 O O . THR A 1 89 ? 10.043 -0.303 -18.566 1.00 86.69 89 THR A O 1
ATOM 739 N N . PRO A 1 90 ? 9.263 -0.363 -20.672 1.00 88.25 90 PRO A N 1
ATOM 740 C CA . PRO A 1 90 ? 9.221 -1.827 -20.767 1.00 88.25 90 PRO A CA 1
ATOM 741 C C . PRO A 1 90 ? 10.586 -2.505 -20.577 1.00 88.25 90 PRO A C 1
ATOM 743 O O . PRO A 1 90 ? 10.656 -3.679 -20.235 1.00 88.25 90 PRO A O 1
ATOM 746 N N . TYR A 1 91 ? 11.680 -1.769 -20.775 1.00 86.75 91 TYR A N 1
ATOM 747 C CA . TYR A 1 91 ? 13.051 -2.279 -20.703 1.00 86.75 91 TYR A CA 1
ATOM 748 C C . TYR A 1 91 ? 13.603 -2.394 -19.273 1.00 86.75 91 TYR A C 1
ATOM 750 O O . TYR A 1 91 ? 14.706 -2.905 -19.080 1.00 86.75 91 TYR A O 1
ATOM 758 N N . LYS A 1 92 ? 12.883 -1.910 -18.251 1.00 85.94 92 LYS A N 1
ATOM 759 C CA . LYS A 1 92 ? 13.313 -2.050 -16.852 1.00 85.94 92 LYS A CA 1
ATOM 760 C C . LYS A 1 92 ? 13.297 -3.525 -16.441 1.00 85.94 92 LYS A C 1
ATOM 762 O O . LYS A 1 92 ? 12.375 -4.252 -16.787 1.00 85.94 92 LYS A O 1
ATOM 767 N N . GLN A 1 93 ? 14.265 -3.957 -15.627 1.00 85.81 93 GLN A N 1
ATOM 768 C CA . GLN A 1 93 ? 14.361 -5.353 -15.169 1.00 85.81 93 GLN A CA 1
ATOM 769 C C . GLN A 1 93 ? 13.061 -5.845 -14.510 1.00 85.81 93 GLN A C 1
ATOM 771 O O . GLN A 1 93 ? 12.616 -6.960 -14.757 1.00 85.81 93 GLN A O 1
ATOM 776 N N . ARG A 1 94 ? 12.390 -4.984 -13.732 1.00 83.69 94 ARG A N 1
ATOM 777 C CA . ARG A 1 94 ? 11.103 -5.302 -13.084 1.00 83.69 94 ARG A CA 1
ATOM 778 C C . ARG A 1 94 ? 9.939 -5.504 -14.068 1.00 83.69 94 ARG A C 1
ATOM 780 O O . ARG A 1 94 ? 8.895 -5.990 -13.651 1.00 83.69 94 ARG A O 1
ATOM 787 N N . CYS A 1 95 ? 10.117 -5.150 -15.339 1.00 89.25 95 CYS A N 1
ATOM 788 C CA . CYS A 1 95 ? 9.152 -5.325 -16.424 1.00 89.25 95 CYS A CA 1
ATOM 789 C C . CYS A 1 95 ? 9.414 -6.567 -17.281 1.00 89.25 95 CYS A C 1
ATOM 791 O O . CYS A 1 95 ? 8.663 -6.834 -18.218 1.00 89.25 95 CYS A O 1
ATOM 793 N N . GLN A 1 96 ? 10.447 -7.348 -16.958 1.00 85.88 96 GLN A N 1
ATOM 794 C CA . GLN A 1 96 ? 10.698 -8.637 -17.592 1.00 85.88 96 GLN A CA 1
ATOM 795 C C . GLN A 1 96 ? 9.757 -9.680 -16.992 1.00 85.88 96 GLN A C 1
ATOM 797 O O . GLN A 1 96 ? 10.104 -10.428 -16.078 1.00 85.88 96 GLN A O 1
ATOM 802 N N . PHE A 1 97 ? 8.523 -9.694 -17.484 1.00 83.19 97 PHE A N 1
ATOM 803 C CA . PHE A 1 97 ? 7.600 -10.778 -17.190 1.00 83.19 97 PHE A CA 1
ATOM 804 C C . PHE A 1 97 ? 8.112 -12.049 -17.861 1.00 83.19 97 PHE A C 1
ATOM 806 O O . PHE A 1 97 ? 8.602 -12.005 -18.991 1.00 83.19 97 PHE A O 1
ATOM 813 N N . SER A 1 98 ? 7.995 -13.187 -17.179 1.00 74.00 98 SER A N 1
ATOM 814 C CA . SER A 1 98 ? 8.222 -14.482 -17.808 1.00 74.00 98 SER A CA 1
ATOM 815 C C . SER A 1 98 ? 7.244 -14.596 -18.973 1.00 74.00 98 SER A C 1
ATOM 817 O O . SER A 1 98 ? 6.050 -14.810 -18.763 1.00 74.00 98 SER A O 1
ATOM 819 N N . ALA A 1 99 ? 7.728 -14.411 -20.202 1.00 63.19 99 ALA A N 1
ATOM 820 C CA . ALA A 1 99 ? 6.984 -14.848 -21.366 1.00 63.19 99 ALA A CA 1
ATOM 821 C C . ALA A 1 99 ? 6.678 -16.322 -21.110 1.00 63.19 99 ALA A C 1
ATOM 823 O O . ALA A 1 99 ? 7.603 -17.089 -20.825 1.00 63.19 99 ALA A O 1
ATOM 824 N N . SER A 1 100 ? 5.397 -16.699 -21.129 1.00 51.12 100 SER A N 1
ATOM 825 C CA . SER A 1 100 ? 4.991 -18.100 -21.164 1.00 51.12 100 SER A CA 1
ATOM 826 C C . SER A 1 100 ? 5.894 -18.775 -22.181 1.00 51.12 100 SER A C 1
ATOM 828 O O . SER A 1 100 ? 5.844 -18.431 -23.364 1.00 51.12 100 SER A O 1
ATOM 830 N N . THR A 1 101 ? 6.811 -19.609 -21.704 1.00 47.56 101 THR A N 1
ATOM 831 C CA . THR A 1 101 ? 7.866 -20.158 -22.536 1.00 47.56 101 THR A CA 1
ATOM 832 C C . THR A 1 101 ? 7.152 -21.042 -23.542 1.00 47.56 101 THR A C 1
ATOM 834 O O . THR A 1 101 ? 6.741 -22.153 -23.214 1.00 47.56 101 THR A O 1
ATOM 837 N N . ARG A 1 102 ? 6.938 -20.554 -24.769 1.00 53.47 102 ARG A N 1
ATOM 838 C CA . ARG A 1 102 ? 6.794 -21.471 -25.892 1.00 53.47 102 ARG A CA 1
ATOM 839 C C . ARG A 1 102 ? 8.117 -22.210 -25.904 1.00 53.47 102 ARG A C 1
ATOM 841 O O . ARG A 1 102 ? 9.151 -21.625 -26.208 1.00 53.47 102 ARG A O 1
ATOM 848 N N . SER A 1 103 ? 8.088 -23.435 -25.394 1.00 54.56 103 SER A N 1
ATOM 849 C CA . SER A 1 103 ? 9.266 -24.276 -25.293 1.00 54.56 103 SER A CA 1
ATOM 850 C C . SER A 1 103 ? 9.834 -24.421 -26.698 1.00 54.56 103 SER A C 1
ATOM 852 O O . SER A 1 103 ? 9.225 -25.073 -27.547 1.00 54.56 103 SER A O 1
ATOM 854 N N . SER A 1 104 ? 10.978 -23.785 -26.948 1.00 58.62 104 SER A N 1
ATOM 855 C CA . SER A 1 104 ? 11.697 -23.870 -28.221 1.00 58.62 104 SER A CA 1
ATOM 856 C C . SER A 1 104 ? 11.992 -25.321 -28.592 1.00 58.62 104 SER A C 1
ATOM 858 O O . SER A 1 104 ? 12.054 -25.642 -29.773 1.00 58.62 104 SER A O 1
ATOM 860 N N . VAL A 1 105 ? 12.083 -26.205 -27.589 1.00 62.97 105 VAL A N 1
ATOM 861 C CA . VAL A 1 105 ? 12.226 -27.659 -27.727 1.00 62.97 105 VAL A CA 1
ATOM 862 C C . VAL A 1 105 ? 11.038 -28.279 -28.457 1.00 62.97 105 VAL A C 1
ATOM 864 O O . VAL A 1 105 ? 11.239 -29.121 -29.319 1.00 62.97 105 VAL A O 1
ATOM 867 N N . VAL A 1 106 ? 9.801 -27.862 -28.162 1.00 64.38 106 VAL A N 1
ATOM 868 C CA . VAL A 1 106 ? 8.605 -28.408 -28.832 1.00 64.38 106 VAL A CA 1
ATOM 869 C C . VAL A 1 106 ? 8.567 -27.958 -30.294 1.00 64.38 106 VAL A C 1
ATOM 871 O O . VAL A 1 106 ? 8.241 -28.748 -31.175 1.00 64.38 106 VAL A O 1
ATOM 874 N N . GLU A 1 107 ? 8.971 -26.717 -30.566 1.00 63.06 107 GLU A N 1
ATOM 875 C CA . GLU A 1 107 ? 9.040 -26.168 -31.924 1.00 63.06 107 GLU A CA 1
ATOM 876 C C . GLU A 1 107 ? 10.169 -26.819 -32.754 1.00 63.06 107 GLU A C 1
ATOM 878 O O . GLU A 1 107 ? 9.966 -27.169 -33.919 1.00 63.06 107 GLU A O 1
ATOM 883 N N . THR A 1 108 ? 11.330 -27.099 -32.144 1.00 66.50 108 THR A N 1
ATOM 884 C CA . THR A 1 108 ? 12.410 -27.871 -32.794 1.00 66.50 108 THR A CA 1
ATOM 885 C C . THR A 1 108 ? 12.045 -29.342 -32.990 1.00 66.50 108 THR A C 1
ATOM 887 O O . THR A 1 108 ? 12.365 -29.914 -34.028 1.00 66.50 108 THR A O 1
ATOM 890 N N . LEU A 1 109 ? 11.325 -29.969 -32.055 1.00 67.88 109 LEU A N 1
ATOM 891 C CA . LEU A 1 109 ? 10.897 -31.362 -32.218 1.00 67.88 109 LEU A CA 1
ATOM 892 C C . LEU A 1 109 ? 9.882 -31.513 -33.361 1.00 67.88 109 LEU A C 1
ATOM 894 O O . LEU A 1 109 ? 9.980 -32.446 -34.153 1.00 67.88 109 LEU A O 1
ATOM 898 N N . LEU A 1 110 ? 8.925 -30.584 -33.469 1.00 71.25 110 LEU A N 1
ATOM 899 C CA . LEU A 1 110 ? 7.906 -30.578 -34.526 1.00 71.25 110 LEU A CA 1
ATOM 900 C C . LEU A 1 110 ? 8.510 -30.331 -35.918 1.00 71.25 110 LEU A C 1
ATOM 902 O O . LEU A 1 110 ? 8.087 -30.948 -36.901 1.00 71.25 110 LEU A O 1
ATOM 906 N N . THR A 1 111 ? 9.523 -29.468 -36.014 1.00 71.62 111 THR A N 1
ATOM 907 C CA . THR A 1 111 ? 10.250 -29.228 -37.274 1.00 71.62 111 THR A CA 1
ATOM 908 C C . THR A 1 111 ? 11.125 -30.419 -37.674 1.00 71.62 111 THR A C 1
ATOM 910 O O . THR A 1 111 ? 11.161 -30.789 -38.846 1.00 71.62 111 THR A O 1
ATOM 913 N N . LEU A 1 112 ? 11.761 -31.101 -36.718 1.00 71.88 112 LEU A N 1
ATOM 914 C CA . LEU A 1 112 ? 12.517 -32.327 -36.996 1.00 71.88 112 LEU A CA 1
ATOM 915 C C . LEU A 1 112 ? 11.606 -33.494 -37.404 1.00 71.88 112 LEU A C 1
ATOM 917 O O . LEU A 1 112 ? 11.907 -34.198 -38.365 1.00 71.88 112 LEU A O 1
ATOM 921 N N . LEU A 1 113 ? 10.465 -33.675 -36.733 1.00 76.56 113 LEU A N 1
ATOM 922 C CA . LEU A 1 113 ? 9.486 -34.715 -37.076 1.00 76.56 113 LEU A CA 1
ATOM 923 C C . LEU A 1 113 ? 8.915 -34.531 -38.488 1.00 76.56 113 LEU A C 1
ATOM 925 O O . LEU A 1 113 ? 8.782 -35.505 -39.226 1.00 76.56 113 LEU A O 1
ATOM 929 N N . SER A 1 114 ? 8.622 -33.294 -38.892 1.00 71.69 114 SER A N 1
ATOM 930 C CA . SER A 1 114 ? 8.126 -33.004 -40.245 1.00 71.69 114 SER A CA 1
ATOM 931 C C . SER A 1 114 ? 9.177 -33.260 -41.333 1.00 71.69 114 SER A C 1
ATOM 933 O O . SER A 1 114 ? 8.833 -33.809 -42.379 1.00 71.69 114 SER A O 1
ATOM 935 N N . LEU A 1 115 ? 10.457 -32.964 -41.080 1.00 73.56 115 LEU A N 1
ATOM 936 C CA . LEU A 1 115 ? 11.561 -33.322 -41.983 1.00 73.56 115 LEU A CA 1
ATOM 937 C C . LEU A 1 115 ? 11.723 -34.840 -42.137 1.00 73.56 115 LEU A C 1
ATOM 939 O O . LEU A 1 115 ? 11.886 -35.325 -43.256 1.00 73.56 115 LEU A O 1
ATOM 943 N N . VAL A 1 116 ? 11.633 -35.593 -41.036 1.00 78.94 116 VAL A N 1
ATOM 944 C CA . VAL A 1 116 ? 11.735 -37.061 -41.062 1.00 78.94 116 VAL A CA 1
ATOM 945 C C . VAL A 1 116 ? 10.582 -37.680 -41.853 1.00 78.94 116 VAL A C 1
ATOM 947 O O . VAL A 1 116 ? 10.832 -38.532 -42.699 1.00 78.94 116 VAL A O 1
ATOM 950 N N . ILE A 1 117 ? 9.342 -37.222 -41.647 1.00 75.75 117 ILE A N 1
ATOM 951 C CA . ILE A 1 117 ? 8.172 -37.701 -42.408 1.00 75.75 117 ILE A CA 1
ATOM 952 C C . ILE A 1 117 ? 8.314 -37.380 -43.905 1.00 75.75 117 ILE A C 1
ATOM 954 O O . ILE A 1 117 ? 7.973 -38.198 -44.755 1.00 75.75 117 ILE A O 1
ATOM 958 N N . CYS A 1 118 ? 8.840 -36.202 -44.247 1.00 70.56 118 CYS A N 1
ATOM 959 C CA . CYS A 1 118 ? 9.042 -35.815 -45.642 1.00 70.56 118 CYS A CA 1
ATOM 960 C C . CYS A 1 118 ? 10.093 -36.704 -46.334 1.00 70.56 118 CYS A C 1
ATOM 962 O O . CYS A 1 118 ? 9.884 -37.165 -47.456 1.00 70.56 118 CYS A O 1
ATOM 964 N N . LEU A 1 119 ? 11.194 -37.009 -45.639 1.00 69.94 119 LEU A N 1
ATOM 965 C CA . LEU A 1 119 ? 12.251 -37.888 -46.143 1.00 69.94 119 LEU A CA 1
ATOM 966 C C . LEU A 1 119 ? 11.781 -39.340 -46.300 1.00 69.94 119 LEU A C 1
ATOM 968 O O . LEU A 1 119 ? 12.096 -39.963 -47.311 1.00 69.94 119 LEU A O 1
ATOM 972 N N . THR A 1 120 ? 11.003 -39.873 -45.352 1.00 68.06 120 THR A N 1
ATOM 973 C CA . THR A 1 120 ? 10.495 -41.253 -45.444 1.00 68.06 120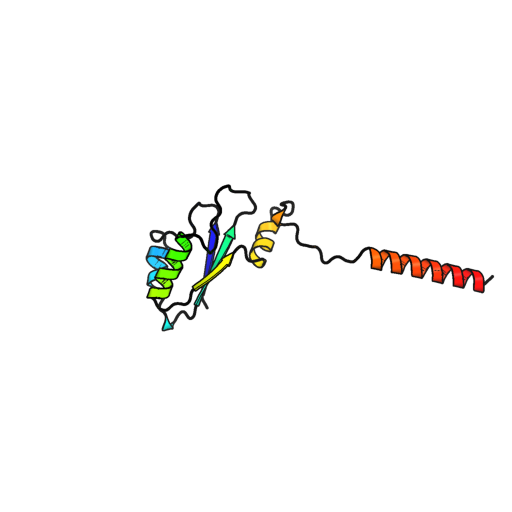 THR A CA 1
AT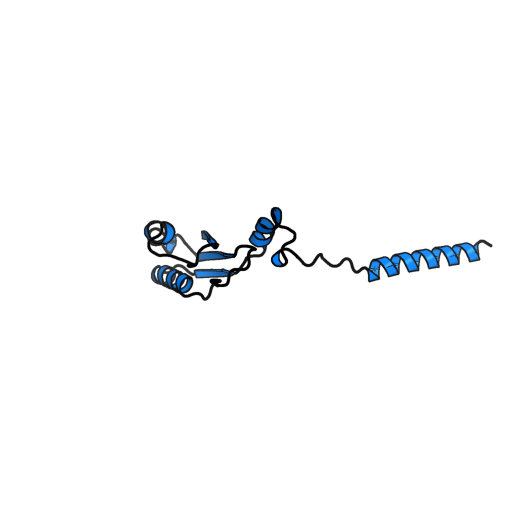OM 974 C C . THR A 1 120 ? 9.469 -41.425 -46.560 1.00 68.06 120 THR A C 1
ATOM 976 O O . THR A 1 120 ? 9.463 -42.462 -47.222 1.00 68.06 120 THR A O 1
ATOM 979 N N . LEU A 1 121 ? 8.636 -40.412 -46.819 1.00 68.88 121 LEU A N 1
ATOM 980 C CA . LEU A 1 121 ? 7.719 -40.412 -47.963 1.00 68.88 121 LEU A CA 1
ATOM 981 C C . LEU A 1 121 ? 8.474 -40.313 -49.295 1.00 68.88 121 LEU A C 1
ATOM 983 O O . LEU A 1 121 ? 8.139 -41.033 -50.233 1.00 68.88 121 LEU A O 1
ATOM 987 N N . TYR A 1 122 ? 9.526 -39.491 -49.370 1.00 65.00 122 TYR A N 1
ATOM 988 C CA . TYR A 1 122 ? 10.352 -39.365 -50.576 1.00 65.00 122 TYR A CA 1
ATOM 989 C C . TYR A 1 122 ? 11.029 -40.690 -50.962 1.00 65.00 122 TYR A C 1
ATOM 991 O O . TYR A 1 122 ? 11.000 -41.086 -52.126 1.00 65.00 122 TYR A O 1
ATOM 999 N N . THR A 1 123 ? 11.567 -41.428 -49.986 1.00 60.97 123 THR A N 1
ATOM 1000 C CA . THR A 1 123 ? 12.193 -42.742 -50.224 1.00 60.97 123 THR A CA 1
ATOM 1001 C C . THR A 1 123 ? 11.197 -43.874 -50.478 1.00 60.97 123 THR A C 1
ATOM 1003 O O . THR A 1 123 ? 11.614 -44.962 -50.847 1.00 60.97 123 THR A O 1
ATOM 1006 N N . CYS A 1 124 ? 9.900 -43.658 -50.241 1.00 55.78 124 CYS A N 1
ATOM 1007 C CA . CYS A 1 124 ? 8.855 -44.655 -50.491 1.00 55.78 124 CYS A CA 1
ATOM 1008 C C . CYS A 1 124 ? 8.205 -44.487 -51.879 1.00 55.78 124 CYS A C 1
ATOM 1010 O O . CYS A 1 124 ? 7.516 -45.387 -52.349 1.00 55.78 124 CYS A O 1
ATOM 1012 N N . MET A 1 125 ? 8.427 -43.341 -52.536 1.00 55.34 125 MET A N 1
ATOM 1013 C CA . MET A 1 125 ? 7.935 -43.038 -53.888 1.00 55.34 125 MET A CA 1
ATOM 1014 C C . MET A 1 125 ? 9.001 -43.162 -54.992 1.00 55.34 125 MET A C 1
ATOM 1016 O O . MET A 1 125 ? 8.661 -42.983 -56.161 1.00 55.34 125 MET A O 1
ATOM 1020 N N . SER A 1 126 ? 10.262 -43.437 -54.636 1.00 50.19 126 SER A N 1
ATOM 1021 C CA . SER A 1 126 ? 11.354 -43.779 -55.570 1.00 50.19 126 SER A CA 1
ATOM 1022 C C . SER A 1 126 ? 11.597 -45.282 -55.570 1.00 50.19 126 SER A C 1
ATOM 1024 O O . SER A 1 126 ? 11.905 -45.819 -56.655 1.00 50.19 126 SER A O 1
#

Foldseek 3Di:
DDEDEDEDPDQAPADLPDCCNPPVLVVDACVVAQAYEYEAAYALDDDPHDDDCPHPRVVVVCVSCVVRVHHYHYDYHPPVVLCVNCVVPCPRPSNPDPDPPPPVVVVVVVVVVVVVVVVVVVVVVD

Radius of gyration: 25.62 Å; chains: 1; bounding box: 38×59×72 Å

InterPro domains:
  IPR003193 ADP-ribosyl cyclase (CD38/157) [PF02267] (4-95)
  IPR003193 ADP-ribosyl cyclase (CD38/157) [PTHR10912] (3-103)

Organism: Schistosoma bovis (NCBI:txid6184)

pLDDT: mean 80.13, std 13.82, range [46.91, 95.88]

Sequence (126 aa):
NGYILFNYSICIAFYAVRTFGKIELPLLSGPRVRQITVKLIHSLEDFTYRQTCESWSLQQLANKLNSSHIPFRCIDDPLEFRHYQCIKTPYKQRCQFSASTRSSVVETLLTLLSLVICLTLYTCMS

Secondary structure (DSSP, 8-state):
-EEEEEEESSS-S--TTSHIIIIIGGG--TTT-S-EEEEEEE-SS--S----TTSHHHHHHHHHHHTTT--EEEEES-HHHHHHHHTT-TTSGGG--------HHHHHHHHHHHHHHHHHHHTT--